Protein AF-A0A1M5WBK7-F1 (afdb_monomer)

Secondary structure (DSSP, 8-state):
---S-GGG-S------B---TT----BS-HHHHHHHHHS--SHHHHHHHHHHHHHHHHHHHHSTTTTTS-----------TTHHHHHHHHHHHHHHHHHHHHHTTTS-HHHHHHHHHHHHHHHHHHHHHHHHH--HHHHHHHHHHHHHHHHHHHHHHHHH--

Nearest PDB structures (foldseek):
  3k1i-assembly2_B  TM=7.704E-01  e=2.166E+00  Helicobacter pylori 26695
  6lea-assembly2_B  TM=6.045E-01  e=3.208E+00  Helicobacter pylori CPY1124
  6adq-assembly1_S  TM=3.958E-01  e=2.424E+00  Mycolicibacterium smegmatis MC2 51
  7jrp-assembly1_c  TM=4.048E-01  e=5.622E+00  Vigna radiata
  5j7y-assembly1_BC  TM=3.796E-01  e=5.622E+00  Ovis aries

Organism: NCBI:txid1437360

Mean predicted aligned error: 18.55 Å

Solvent-accessible surface area (backbone atoms only — not comparable to full-atom values): 9921 Å² total; per-residue (Å²): 135,88,72,90,51,86,88,77,71,74,93,72,82,88,52,80,58,78,64,60,101,85,52,96,71,76,42,74,40,74,66,64,54,55,51,63,67,62,73,71,77,66,70,66,64,58,50,51,56,56,50,52,58,57,50,67,73,59,49,78,82,64,59,78,80,58,68,88,76,64,75,83,80,71,81,72,60,72,81,57,88,58,39,70,57,53,52,51,55,32,52,51,52,40,50,54,40,53,52,52,47,62,76,34,78,84,55,60,60,68,58,44,29,54,45,42,55,51,37,39,52,42,44,56,50,35,40,52,50,43,66,62,63,44,60,70,73,63,32,52,54,52,46,52,50,41,53,51,51,47,51,52,36,52,51,50,39,59,74,58,63,108

Sequence (162 aa):
MKRSNPDCNRGIGLVAYRRDWFSKRRYCSKHCRDAFMVDAPNLLKRFVVSLVAFVGLIVPVTFTTAVLAAPPARQDAPHLPGCDRNLADASVSVAAMQTRIKSLSGVDRSEICTATRLYFLEVVKARAVMALCKSGTERERDLGRFDVDVAHANEAIAARCL

Foldseek 3Di:
DDQPDPVPPDDDDDDFPDPDPPDPHTHRDPVSVVVVVVPDDDPVVVVVVVVCVVCVVPPPPPPPPPPVPDDPPPPPQPQDPCLVVQLVVLVVLLVVLVVVLVVCPPPDLVSNLVSLVVSLVSLVSSLVSLCRHDDDPVSVVVNVVSSVVNVVSVVVNVVRVD

Structure (mmCIF, N/CA/C/O backbone):
data_AF-A0A1M5WBK7-F1
#
_entry.id   AF-A0A1M5WBK7-F1
#
loop_
_atom_site.group_PDB
_atom_site.id
_atom_site.type_symbol
_atom_site.label_atom_id
_atom_site.label_alt_id
_atom_site.label_comp_id
_atom_site.label_asym_id
_atom_site.label_entity_id
_atom_site.label_seq_id
_atom_site.pdbx_PDB_ins_code
_atom_site.Cartn_x
_atom_site.Cartn_y
_atom_site.Cartn_z
_atom_site.occupancy
_atom_site.B_iso_or_equiv
_atom_site.auth_seq_id
_atom_site.auth_comp_id
_atom_site.auth_asym_id
_atom_site.auth_atom_id
_atom_site.pdbx_PDB_model_num
ATOM 1 N N . MET A 1 1 ? 10.948 -25.667 1.295 1.00 46.00 1 MET A N 1
ATOM 2 C CA . MET A 1 1 ? 9.609 -25.050 1.475 1.00 46.00 1 MET A CA 1
ATOM 3 C C . MET A 1 1 ? 8.569 -26.155 1.584 1.00 46.00 1 MET A C 1
ATOM 5 O O . MET A 1 1 ? 8.384 -26.876 0.615 1.00 46.00 1 MET A O 1
ATOM 9 N N . LYS A 1 2 ? 7.918 -26.325 2.740 1.00 40.75 2 LYS A N 1
ATOM 10 C CA . LYS A 1 2 ? 6.803 -27.276 2.894 1.00 40.75 2 LYS A CA 1
ATOM 11 C C . LYS A 1 2 ? 5.552 -26.678 2.236 1.00 40.75 2 LYS A C 1
ATOM 13 O O . LYS A 1 2 ? 5.130 -25.593 2.634 1.00 40.75 2 LYS A O 1
ATOM 18 N N . ARG A 1 3 ? 5.005 -27.335 1.207 1.00 47.69 3 ARG A N 1
ATOM 19 C CA . ARG A 1 3 ? 3.709 -26.965 0.615 1.00 47.69 3 ARG A CA 1
ATOM 20 C C . ARG A 1 3 ? 2.613 -27.290 1.627 1.00 47.69 3 ARG A C 1
ATOM 22 O O . ARG A 1 3 ? 2.646 -28.345 2.249 1.00 47.69 3 ARG A O 1
ATOM 29 N N . SER A 1 4 ? 1.673 -26.371 1.819 1.00 47.91 4 SER A N 1
ATOM 30 C CA . SER A 1 4 ? 0.617 -26.486 2.836 1.00 47.91 4 SER A CA 1
ATOM 31 C C . SER A 1 4 ? -0.532 -27.424 2.441 1.00 47.91 4 SER A C 1
ATOM 33 O O . SER A 1 4 ? -1.491 -27.519 3.195 1.00 47.91 4 SER A O 1
ATOM 35 N N . ASN A 1 5 ? -0.450 -28.092 1.284 1.00 48.75 5 ASN A N 1
ATOM 36 C CA . ASN A 1 5 ? -1.448 -29.049 0.812 1.00 48.75 5 ASN A CA 1
ATOM 37 C C . ASN A 1 5 ? -0.755 -30.213 0.051 1.00 48.75 5 ASN A C 1
ATOM 39 O O . ASN A 1 5 ? -0.054 -29.925 -0.930 1.00 48.75 5 ASN A O 1
ATOM 43 N N . PRO A 1 6 ? -0.901 -31.484 0.488 1.00 54.94 6 PRO A N 1
ATOM 44 C CA . PRO A 1 6 ? -0.334 -32.657 -0.187 1.00 54.94 6 PRO A CA 1
ATOM 45 C C . PRO A 1 6 ? -0.958 -32.956 -1.562 1.00 54.94 6 PRO A C 1
ATOM 47 O O . PRO A 1 6 ? -0.267 -33.528 -2.404 1.00 54.94 6 PRO A O 1
ATOM 50 N N . ASP A 1 7 ? -2.183 -32.498 -1.844 1.00 53.28 7 ASP A N 1
ATOM 51 C CA . ASP A 1 7 ? -2.865 -32.738 -3.129 1.00 53.28 7 ASP A CA 1
ATOM 52 C C . ASP A 1 7 ? -2.351 -31.846 -4.269 1.00 53.28 7 ASP A C 1
ATOM 54 O O . ASP A 1 7 ? -2.511 -32.140 -5.452 1.00 53.28 7 ASP A O 1
ATOM 58 N N . CYS A 1 8 ? -1.639 -30.769 -3.932 1.00 54.66 8 CYS A N 1
ATOM 59 C CA . CYS A 1 8 ? -1.102 -29.800 -4.890 1.00 54.66 8 CYS A CA 1
ATOM 60 C C . CYS A 1 8 ? 0.360 -30.080 -5.284 1.00 54.66 8 CYS A C 1
ATOM 62 O O . CYS A 1 8 ? 1.157 -29.154 -5.488 1.00 54.66 8 CYS A O 1
ATOM 64 N N . ASN A 1 9 ? 0.736 -31.360 -5.382 1.00 49.12 9 ASN A N 1
ATOM 65 C CA . ASN A 1 9 ? 2.101 -31.809 -5.684 1.00 49.12 9 ASN A CA 1
ATOM 66 C C . ASN A 1 9 ? 2.322 -32.275 -7.136 1.00 49.12 9 ASN A C 1
ATOM 68 O O . ASN A 1 9 ? 3.331 -32.911 -7.431 1.00 49.12 9 ASN A O 1
ATOM 72 N N . ARG A 1 10 ? 1.435 -31.923 -8.075 1.00 46.75 10 ARG A N 1
ATOM 73 C CA . ARG A 1 10 ? 1.622 -32.222 -9.505 1.00 46.75 10 ARG A CA 1
ATOM 74 C C . ARG A 1 10 ? 2.127 -31.001 -10.281 1.00 46.75 10 ARG A C 1
ATOM 76 O O . ARG A 1 10 ? 1.363 -30.168 -10.743 1.00 46.75 10 ARG A O 1
ATOM 83 N N . GLY A 1 11 ? 3.451 -30.889 -10.356 1.00 45.72 11 GLY A N 1
ATOM 84 C CA . GLY A 1 11 ? 4.181 -30.735 -11.622 1.00 45.72 11 GLY A CA 1
ATOM 85 C C . GLY A 1 11 ? 3.879 -29.618 -12.629 1.00 45.72 11 GLY A C 1
ATOM 86 O O . GLY A 1 11 ? 4.346 -29.768 -13.749 1.00 45.72 11 GLY A O 1
ATOM 87 N N . ILE A 1 12 ? 3.180 -28.522 -12.317 1.00 39.81 12 ILE A N 1
ATOM 88 C CA . ILE A 1 12 ? 3.072 -27.398 -13.271 1.00 39.81 12 ILE A CA 1
ATOM 89 C C . ILE A 1 12 ? 3.535 -26.103 -12.611 1.00 39.81 12 ILE A C 1
ATOM 91 O O . ILE A 1 12 ? 3.065 -25.706 -11.543 1.00 39.81 12 ILE A O 1
ATOM 95 N N . GLY A 1 13 ? 4.570 -25.527 -13.217 1.00 45.34 13 GLY A N 1
ATOM 96 C CA . GLY A 1 13 ? 5.292 -24.371 -12.726 1.00 45.34 13 GLY A CA 1
ATOM 97 C C . GLY A 1 13 ? 4.462 -23.091 -12.711 1.00 45.34 13 GLY A C 1
ATOM 98 O O . GLY A 1 13 ? 3.550 -22.910 -13.507 1.00 45.34 13 GLY A O 1
ATOM 99 N N . LEU A 1 14 ? 4.905 -22.200 -11.819 1.00 46.72 14 LEU A N 1
ATOM 100 C CA . LEU A 1 14 ? 4.760 -20.744 -11.878 1.00 46.72 14 LEU A CA 1
ATOM 101 C C . LEU A 1 14 ? 3.325 -20.208 -11.738 1.00 46.72 14 LEU A C 1
ATOM 103 O O . LEU A 1 14 ? 2.554 -20.166 -12.680 1.00 46.72 14 LEU A O 1
ATOM 107 N N . VAL A 1 15 ? 2.987 -19.729 -10.541 1.00 42.44 15 VAL A N 1
ATOM 108 C CA . VAL A 1 15 ? 2.979 -18.298 -10.178 1.00 42.44 15 VAL A CA 1
ATOM 109 C C . VAL A 1 15 ? 2.691 -18.241 -8.676 1.00 42.44 15 VAL A C 1
ATOM 111 O O . VAL A 1 15 ? 1.643 -18.678 -8.202 1.00 42.44 15 VAL A O 1
ATOM 114 N N . ALA A 1 16 ? 3.646 -17.735 -7.896 1.00 43.81 16 ALA A N 1
ATOM 115 C CA . ALA A 1 16 ? 3.445 -17.495 -6.475 1.00 43.81 16 ALA A CA 1
ATOM 116 C C . ALA A 1 16 ? 2.422 -16.362 -6.302 1.00 43.81 16 ALA A C 1
ATOM 118 O O . ALA A 1 16 ? 2.768 -15.188 -6.395 1.00 43.81 16 ALA A O 1
ATOM 119 N N . TYR A 1 17 ? 1.160 -16.704 -6.045 1.00 41.16 17 TYR A N 1
ATOM 120 C CA . TYR A 1 17 ? 0.159 -15.714 -5.664 1.00 41.16 17 TYR A CA 1
ATOM 121 C C . TYR A 1 17 ? 0.442 -15.270 -4.223 1.00 41.16 17 TYR A C 1
ATOM 123 O O . TYR A 1 17 ? 0.101 -15.951 -3.252 1.00 41.16 17 TYR A O 1
ATOM 131 N N . ARG A 1 18 ? 1.156 -14.149 -4.086 1.00 45.97 18 ARG A N 1
ATOM 132 C CA . ARG A 1 18 ? 1.449 -13.495 -2.810 1.00 45.97 18 ARG A CA 1
ATOM 133 C C . ARG A 1 18 ? 0.258 -12.607 -2.463 1.00 45.97 18 ARG A C 1
ATOM 135 O O . ARG A 1 18 ? 0.145 -11.515 -3.002 1.00 45.97 18 ARG A O 1
ATOM 142 N N . ARG A 1 19 ? -0.619 -13.065 -1.566 1.00 42.81 19 ARG A N 1
ATOM 143 C CA . ARG A 1 19 ? -1.526 -12.147 -0.873 1.00 42.81 19 ARG A CA 1
ATOM 144 C C . ARG A 1 19 ? -0.848 -11.648 0.385 1.00 42.81 19 ARG A C 1
ATOM 146 O O . ARG A 1 19 ? -0.583 -12.433 1.289 1.00 42.81 19 ARG A O 1
ATOM 153 N N . ASP A 1 20 ? -0.599 -10.350 0.357 1.00 45.34 20 ASP A N 1
ATOM 154 C CA . ASP A 1 20 ? -0.558 -9.443 1.488 1.00 45.34 20 ASP A CA 1
ATOM 155 C C . ASP A 1 20 ? 0.497 -9.695 2.565 1.00 45.34 20 ASP A C 1
ATOM 157 O O . ASP A 1 20 ? 0.718 -10.781 3.098 1.00 45.34 20 ASP A O 1
ATOM 161 N N . TRP A 1 21 ? 1.119 -8.581 2.924 1.00 51.38 21 TRP A N 1
ATOM 162 C CA . TRP A 1 21 ? 2.169 -8.374 3.916 1.00 51.38 21 TRP A CA 1
ATOM 163 C C . TRP A 1 21 ? 1.911 -9.024 5.299 1.00 51.38 21 TRP A C 1
ATOM 165 O O . TRP A 1 21 ? 2.841 -9.145 6.092 1.00 51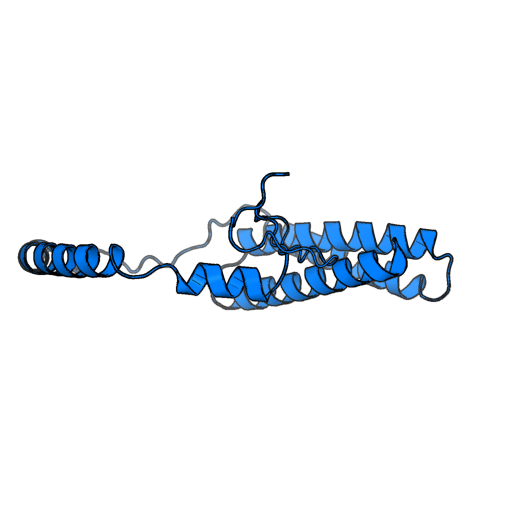.38 21 TRP A O 1
ATOM 175 N N . PHE A 1 22 ? 0.695 -9.514 5.582 1.00 41.16 22 PHE A N 1
ATOM 176 C CA . PHE A 1 22 ? 0.290 -10.080 6.875 1.00 41.16 22 PHE A CA 1
ATOM 177 C C . PHE A 1 22 ? -0.071 -11.582 6.896 1.00 41.16 22 PHE A C 1
ATOM 179 O O . PHE A 1 22 ? -0.379 -12.103 7.966 1.00 41.16 22 PHE A O 1
ATOM 186 N N . SER A 1 23 ? 0.025 -12.333 5.788 1.00 45.47 23 SER A N 1
ATOM 187 C CA . SER A 1 23 ? -0.256 -13.786 5.784 1.00 45.47 23 SER A CA 1
ATOM 188 C C . SER A 1 23 ? 0.942 -14.617 5.314 1.00 45.47 23 SER A C 1
ATOM 190 O O . SER A 1 23 ? 1.330 -14.613 4.149 1.00 45.47 23 SER A O 1
ATOM 192 N N . LYS A 1 24 ? 1.536 -15.403 6.224 1.00 45.62 24 LYS A N 1
ATOM 193 C CA . LYS A 1 24 ? 2.708 -16.265 5.956 1.00 45.62 24 LYS A CA 1
ATOM 194 C C . LYS A 1 24 ? 2.392 -17.560 5.179 1.00 45.62 24 LYS A C 1
ATOM 196 O O . LYS A 1 24 ? 3.199 -18.490 5.220 1.00 45.62 24 LYS A O 1
ATOM 201 N N . ARG A 1 25 ? 1.256 -17.683 4.478 1.00 50.75 25 ARG A N 1
ATOM 202 C CA . ARG A 1 25 ? 0.935 -18.907 3.710 1.00 50.75 25 ARG A CA 1
ATOM 203 C C . ARG A 1 25 ? 1.023 -18.669 2.207 1.00 50.75 25 ARG A C 1
ATOM 205 O O . ARG A 1 25 ? 0.283 -17.875 1.640 1.00 50.75 25 ARG A O 1
ATOM 212 N N . ARG A 1 26 ? 1.954 -19.384 1.571 1.00 51.22 26 ARG A N 1
ATOM 213 C CA . ARG A 1 26 ? 2.171 -19.376 0.120 1.00 51.22 26 ARG A CA 1
ATOM 214 C C . ARG A 1 26 ? 1.350 -20.493 -0.515 1.00 51.22 26 ARG A C 1
ATOM 216 O O . ARG A 1 26 ? 1.562 -21.658 -0.184 1.00 51.22 26 ARG A O 1
ATOM 223 N N . TYR A 1 27 ? 0.463 -20.134 -1.437 1.00 52.19 27 TYR A N 1
ATOM 224 C CA . TYR A 1 27 ? -0.311 -21.086 -2.233 1.00 52.19 27 TYR A CA 1
ATOM 225 C C . TYR A 1 27 ? 0.232 -21.128 -3.661 1.00 52.19 27 TYR A C 1
ATOM 227 O O . TYR A 1 27 ? 0.639 -20.102 -4.206 1.00 52.19 27 TYR A O 1
ATOM 235 N N . CYS A 1 28 ? 0.259 -22.321 -4.256 1.00 51.25 28 CYS A N 1
ATOM 236 C CA . CYS A 1 28 ? 0.817 -22.530 -5.594 1.00 51.25 28 CYS A CA 1
ATOM 237 C C . CYS A 1 28 ? -0.149 -22.176 -6.740 1.00 51.25 28 CYS A C 1
ATOM 239 O O . CYS A 1 28 ? 0.317 -22.013 -7.858 1.00 51.25 28 CYS A O 1
ATOM 241 N N . SER A 1 29 ? -1.461 -22.047 -6.498 1.00 57.62 29 SER A N 1
ATOM 242 C CA . SER A 1 29 ? -2.447 -21.616 -7.505 1.00 57.62 29 SER A CA 1
ATOM 243 C C . SER A 1 29 ? -3.764 -21.162 -6.852 1.00 57.62 29 SER A C 1
ATOM 245 O O . SER A 1 29 ? -4.051 -21.526 -5.707 1.00 57.62 29 SER A O 1
ATOM 247 N N . LYS A 1 30 ? -4.590 -20.392 -7.583 1.00 57.12 30 LYS A N 1
ATOM 248 C CA . LYS A 1 30 ? -5.958 -20.010 -7.163 1.00 57.12 30 LYS A CA 1
ATOM 249 C C . LYS A 1 30 ? -6.835 -21.245 -6.915 1.00 57.12 30 LYS A C 1
ATOM 251 O O . LYS A 1 30 ? -7.561 -21.297 -5.932 1.00 57.12 30 LYS A O 1
ATOM 256 N N . HIS A 1 31 ? -6.686 -22.267 -7.752 1.00 57.78 31 HIS A N 1
ATOM 257 C CA . HIS A 1 31 ? -7.437 -23.516 -7.647 1.00 57.78 31 HIS A CA 1
ATOM 258 C C . HIS A 1 31 ? -7.092 -24.300 -6.366 1.00 57.78 31 HIS A C 1
ATOM 260 O O . HIS A 1 31 ? -7.984 -24.748 -5.654 1.00 57.78 31 HIS A O 1
ATOM 266 N N . CYS A 1 32 ? -5.806 -24.359 -5.995 1.00 57.78 32 CYS A N 1
ATOM 267 C CA . CYS A 1 32 ? -5.356 -24.982 -4.742 1.00 57.78 32 CYS A CA 1
ATOM 268 C C . CYS A 1 32 ? -5.840 -24.252 -3.480 1.00 57.78 32 CYS A C 1
ATOM 270 O O . CYS A 1 32 ? -5.947 -24.864 -2.419 1.00 57.78 32 CYS A O 1
ATOM 272 N N . ARG A 1 33 ? -6.106 -22.943 -3.571 1.00 60.69 33 ARG A N 1
ATOM 273 C CA . ARG A 1 33 ? -6.720 -22.169 -2.483 1.00 60.69 33 ARG A CA 1
ATOM 274 C C . ARG A 1 33 ? -8.191 -22.540 -2.314 1.00 60.69 33 ARG A C 1
ATOM 276 O O . ARG A 1 33 ? -8.639 -22.719 -1.187 1.00 60.69 33 ARG A O 1
ATOM 283 N N . ASP A 1 34 ? -8.920 -22.631 -3.422 1.00 58.69 34 ASP A N 1
ATOM 284 C CA . ASP A 1 34 ? -10.367 -22.839 -3.397 1.00 58.69 34 ASP A CA 1
ATOM 285 C C . ASP A 1 34 ? -10.713 -24.281 -2.967 1.00 58.69 34 ASP A C 1
ATOM 287 O O . ASP A 1 34 ? -11.648 -24.462 -2.196 1.00 58.69 34 ASP A O 1
ATOM 291 N N . ALA A 1 35 ? -9.892 -25.282 -3.316 1.00 57.88 35 ALA A N 1
ATOM 292 C CA . ALA A 1 35 ? -10.037 -26.660 -2.822 1.00 57.88 35 ALA A CA 1
ATOM 293 C C . ALA A 1 35 ? -9.906 -26.775 -1.286 1.00 57.88 35 ALA A C 1
ATOM 295 O O . ALA A 1 35 ? -10.732 -27.408 -0.638 1.00 57.88 35 ALA A O 1
ATOM 296 N N . PHE A 1 36 ? -8.943 -26.072 -0.673 1.00 55.03 36 PHE A N 1
ATOM 297 C CA . PHE A 1 36 ? -8.767 -26.075 0.789 1.00 55.03 36 PHE A CA 1
ATOM 298 C C . PHE A 1 36 ? -9.979 -25.501 1.545 1.00 55.03 36 PHE A C 1
ATOM 300 O O . PHE A 1 36 ? -10.251 -25.896 2.675 1.00 55.03 36 PHE A O 1
ATOM 307 N N . MET A 1 37 ? -10.707 -24.558 0.937 1.00 51.72 37 MET A N 1
ATOM 308 C CA . MET A 1 37 ? -11.925 -23.987 1.528 1.00 51.72 37 MET A CA 1
ATOM 309 C C . MET A 1 37 ? -13.121 -24.944 1.447 1.00 51.72 37 MET A C 1
ATOM 311 O O . MET A 1 37 ? -14.062 -24.798 2.222 1.00 51.72 37 MET A O 1
ATOM 315 N N . VAL A 1 38 ? -13.086 -25.916 0.530 1.00 50.34 38 VAL A N 1
ATOM 316 C CA . VAL A 1 38 ? -14.166 -26.890 0.321 1.00 50.34 38 VAL A CA 1
ATOM 317 C C . VAL A 1 38 ? -13.996 -28.125 1.217 1.00 50.34 38 VAL A C 1
ATOM 319 O O . VAL A 1 38 ? -14.999 -28.677 1.661 1.00 50.34 38 VAL A O 1
ATOM 322 N N . ASP A 1 39 ? -12.764 -28.497 1.585 1.00 45.91 39 ASP A N 1
ATOM 323 C CA . ASP A 1 39 ? -12.466 -29.675 2.426 1.00 45.91 39 ASP A CA 1
ATOM 324 C C . ASP A 1 39 ? -12.696 -29.490 3.938 1.00 45.91 39 ASP A C 1
ATOM 326 O O . ASP A 1 39 ? -12.438 -30.394 4.734 1.00 45.91 39 ASP A O 1
ATOM 330 N N . ALA A 1 40 ? -13.245 -28.354 4.369 1.00 56.34 40 ALA A N 1
ATOM 331 C CA . ALA A 1 40 ? -13.764 -28.215 5.726 1.00 56.34 40 ALA A CA 1
ATOM 332 C C . ALA A 1 40 ? -15.284 -28.450 5.783 1.00 56.34 40 ALA A C 1
ATOM 334 O O . ALA A 1 40 ? -16.049 -27.493 5.929 1.00 56.34 40 ALA A O 1
ATOM 335 N N . PRO A 1 41 ? -15.752 -29.711 5.781 1.00 54.75 41 PRO A N 1
ATOM 336 C CA . PRO A 1 41 ? -17.017 -29.969 6.452 1.00 54.75 41 PRO A CA 1
ATOM 337 C C . PRO A 1 41 ? -17.022 -31.278 7.244 1.00 54.75 41 PRO A C 1
ATOM 339 O O . PRO A 1 41 ? -16.597 -32.324 6.772 1.00 54.75 41 PRO A O 1
ATOM 342 N N . ASN A 1 42 ? -17.543 -31.185 8.475 1.00 53.75 42 ASN A N 1
ATOM 343 C CA . ASN A 1 42 ? -18.439 -32.147 9.156 1.00 53.75 42 ASN A CA 1
ATOM 344 C C . ASN A 1 42 ? -18.247 -32.150 10.681 1.00 53.75 42 ASN A C 1
ATOM 346 O O . ASN A 1 42 ? -19.207 -32.381 11.414 1.00 53.75 42 ASN A O 1
ATOM 350 N N . LEU A 1 43 ? -17.058 -31.797 11.180 1.00 51.72 43 LEU A N 1
ATOM 351 C CA . LEU A 1 43 ? -16.787 -31.712 12.625 1.00 51.72 43 LEU A CA 1
ATOM 352 C C . LEU A 1 43 ? -17.345 -30.425 13.256 1.00 51.72 43 LEU A C 1
ATOM 354 O O . LEU A 1 43 ? -17.917 -30.459 14.344 1.00 51.72 43 LEU A O 1
ATOM 358 N N . LEU A 1 44 ? -17.287 -29.309 12.522 1.00 52.25 44 LEU A N 1
ATOM 359 C CA . LEU A 1 44 ? -17.810 -28.012 12.966 1.00 52.25 44 LEU A CA 1
ATOM 360 C C . LEU A 1 44 ? -19.343 -28.024 13.108 1.00 52.25 44 LEU A C 1
ATOM 362 O O . LEU A 1 44 ? -19.887 -27.438 14.037 1.00 52.25 44 LEU A O 1
ATOM 366 N N . LYS A 1 45 ? -20.051 -28.748 12.231 1.00 51.44 45 LYS A N 1
ATOM 367 C CA . LYS A 1 45 ? -21.523 -28.774 12.204 1.00 51.44 45 LYS A CA 1
ATOM 368 C C . LYS A 1 45 ? -22.116 -29.476 13.435 1.00 51.44 45 LYS A C 1
ATOM 370 O O . LYS A 1 45 ? -23.121 -29.018 13.965 1.00 51.44 45 LYS A O 1
ATOM 375 N N . ARG A 1 46 ? -21.465 -30.538 13.934 1.00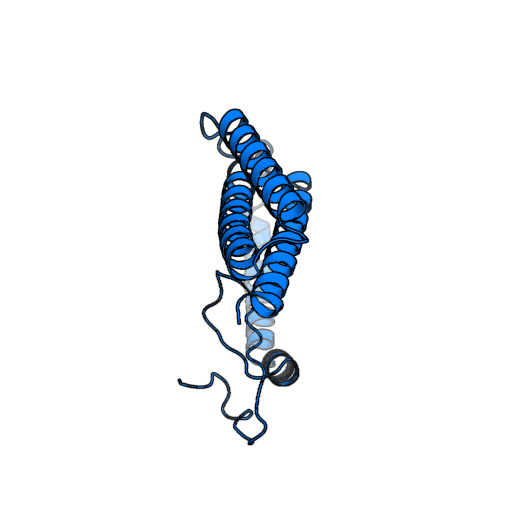 54.78 46 ARG A N 1
ATOM 376 C CA . ARG A 1 46 ? -21.863 -31.228 15.180 1.00 54.78 46 ARG A CA 1
ATOM 377 C C . ARG A 1 46 ? -21.562 -30.399 16.430 1.00 54.78 46 ARG A C 1
ATOM 379 O O . ARG A 1 46 ? -22.389 -30.356 17.335 1.00 54.78 46 ARG A O 1
ATOM 386 N N . PHE A 1 47 ? -20.429 -29.696 16.451 1.00 55.47 47 PHE A N 1
ATOM 387 C CA . PHE A 1 47 ? -20.069 -28.809 17.561 1.00 55.47 47 PHE A CA 1
ATOM 388 C C . PHE A 1 47 ? -21.005 -27.600 17.665 1.00 55.47 47 PHE A C 1
ATOM 390 O O . PHE A 1 47 ? -21.440 -27.260 18.760 1.00 55.47 47 PHE A O 1
ATOM 397 N N . VAL A 1 48 ? -21.380 -26.996 16.533 1.00 59.25 48 VAL A N 1
ATOM 398 C CA . VAL A 1 48 ? -22.292 -25.842 16.496 1.00 59.25 48 VAL A CA 1
ATOM 399 C C . VAL A 1 48 ? -23.689 -26.215 16.998 1.00 59.25 48 VAL A C 1
ATOM 401 O O . VAL A 1 48 ? -24.251 -25.480 17.802 1.00 59.25 48 VAL A O 1
ATOM 404 N N . VAL A 1 49 ? -24.232 -27.377 16.614 1.00 58.62 49 VAL A N 1
ATOM 405 C CA . VAL A 1 49 ? -25.554 -27.823 17.100 1.00 58.62 49 VAL A CA 1
ATOM 406 C C . VAL A 1 49 ? -25.538 -28.091 18.611 1.00 58.62 49 VAL A C 1
ATOM 408 O O . VAL A 1 49 ? -26.452 -27.669 19.316 1.00 58.62 49 VAL A O 1
ATOM 411 N N . SER A 1 50 ? -24.477 -28.722 19.128 1.00 56.06 50 SER A N 1
ATOM 412 C CA . SER A 1 50 ? -24.347 -28.988 20.568 1.00 56.06 50 SER A CA 1
ATOM 413 C C . SER A 1 50 ? -24.131 -27.712 21.392 1.00 56.06 50 SER A C 1
ATOM 415 O O . SER A 1 50 ? -24.625 -27.617 22.513 1.00 56.06 50 SER A O 1
ATOM 417 N N . LEU A 1 51 ? -23.416 -26.724 20.845 1.00 58.91 51 LEU A N 1
ATOM 418 C CA . LEU A 1 51 ? -23.152 -25.444 21.504 1.00 58.91 51 LEU A CA 1
ATOM 419 C C . LEU A 1 51 ? -24.407 -24.555 21.537 1.00 58.91 51 LEU A C 1
ATOM 421 O O . LEU A 1 51 ? -24.678 -23.914 22.548 1.00 58.91 51 LEU A O 1
ATOM 425 N N . VAL A 1 52 ? -25.219 -24.568 20.474 1.00 59.34 52 VAL A N 1
ATOM 426 C CA . VAL A 1 52 ? -26.488 -23.818 20.408 1.00 59.34 52 VAL A CA 1
ATOM 427 C C . VAL A 1 52 ? -27.513 -24.355 21.415 1.00 59.34 52 VAL A C 1
ATOM 429 O O . VAL A 1 52 ? -28.197 -23.561 22.060 1.00 59.34 52 VAL A O 1
ATOM 432 N N . ALA A 1 53 ? -27.573 -25.674 21.626 1.00 59.34 53 ALA A N 1
ATOM 433 C CA . ALA A 1 53 ? -28.451 -26.277 22.634 1.00 59.34 53 ALA A CA 1
ATOM 434 C C . ALA A 1 53 ? -28.051 -25.901 24.075 1.00 59.34 53 ALA A C 1
ATOM 436 O O . ALA A 1 53 ? -28.915 -25.626 24.904 1.00 59.34 53 ALA A O 1
ATOM 437 N N . PHE A 1 54 ? -26.746 -25.836 24.366 1.00 56.34 54 PHE A N 1
ATOM 438 C CA . PHE A 1 54 ? -26.243 -25.472 25.696 1.00 56.34 54 PHE A CA 1
ATOM 439 C C . PHE A 1 54 ? -26.412 -23.976 26.004 1.00 56.34 54 PHE A C 1
ATOM 441 O O . PHE A 1 54 ? -26.746 -23.603 27.127 1.00 56.34 54 PHE A O 1
ATOM 448 N N . VAL A 1 55 ? -26.229 -23.110 25.003 1.00 55.97 55 VAL A N 1
ATOM 449 C CA . VAL A 1 55 ? -26.383 -21.654 25.157 1.00 55.97 55 VAL A CA 1
ATOM 450 C C . VAL A 1 55 ? -27.862 -21.249 25.233 1.00 55.97 55 VAL A C 1
ATOM 452 O O . VAL A 1 55 ? -28.208 -20.353 25.999 1.00 55.97 55 VAL A O 1
ATOM 455 N N . GLY A 1 56 ? -28.762 -21.945 24.528 1.00 53.50 56 GLY A N 1
ATOM 456 C CA . GLY A 1 56 ? -30.202 -21.658 24.559 1.00 53.50 56 GLY A CA 1
ATOM 457 C C . GLY A 1 56 ? -30.878 -21.868 25.923 1.00 53.50 56 GLY A C 1
ATOM 458 O O . GLY A 1 56 ? -31.901 -21.244 26.189 1.00 53.50 56 GLY A O 1
ATOM 459 N N . LEU A 1 57 ? -30.303 -22.699 26.800 1.00 55.62 57 LEU A N 1
ATOM 460 C CA . LEU A 1 57 ? -30.886 -23.041 28.107 1.00 55.62 57 LEU A CA 1
ATOM 461 C C . LEU A 1 57 ? -30.376 -22.147 29.255 1.00 55.62 57 LEU A C 1
ATOM 463 O O . LEU A 1 57 ? -31.068 -21.980 30.254 1.00 55.62 57 LEU A O 1
ATOM 467 N N . ILE A 1 58 ? -29.195 -21.531 29.110 1.00 52.88 58 ILE A N 1
ATOM 468 C CA . ILE A 1 58 ? -28.554 -20.732 30.176 1.00 52.88 58 ILE A CA 1
ATOM 469 C C . ILE A 1 58 ? -28.833 -19.224 30.021 1.00 52.88 58 ILE A C 1
ATOM 471 O O . ILE A 1 58 ? -28.831 -18.486 31.005 1.00 52.88 58 ILE A O 1
ATOM 475 N N . VAL A 1 59 ? -29.120 -18.743 28.807 1.00 50.84 59 VAL A N 1
ATOM 476 C CA . VAL A 1 59 ? -29.211 -17.299 28.522 1.00 50.84 59 VAL A CA 1
ATOM 477 C C . VAL A 1 59 ? -30.496 -16.585 28.991 1.00 50.84 59 VAL A C 1
ATOM 479 O O . VAL A 1 59 ? -30.384 -15.398 29.305 1.00 50.84 59 VAL A O 1
ATOM 482 N N . PRO A 1 60 ? -31.699 -17.185 29.130 1.00 51.66 60 PRO A N 1
ATOM 483 C CA . PRO A 1 60 ? -32.866 -16.363 29.455 1.00 51.66 60 PRO A CA 1
ATOM 484 C C . PRO A 1 60 ? -32.929 -15.925 30.930 1.00 51.66 60 PRO A C 1
ATOM 486 O O . PRO A 1 60 ? -33.682 -15.009 31.243 1.00 51.66 60 PRO A O 1
ATOM 489 N N . VAL A 1 61 ? -32.144 -16.523 31.838 1.00 49.03 61 VAL A N 1
ATOM 490 C CA . VAL A 1 61 ? -32.240 -16.224 33.284 1.00 49.03 61 VAL A CA 1
ATOM 491 C C . VAL A 1 61 ? -31.311 -15.084 33.727 1.00 49.03 61 VAL A C 1
ATOM 493 O O . VAL A 1 61 ? -31.597 -14.424 34.721 1.00 49.03 61 VAL A O 1
ATOM 496 N N . THR A 1 62 ? -30.233 -14.784 32.993 1.00 51.44 62 THR A N 1
ATOM 497 C CA . THR A 1 62 ? -29.255 -13.754 33.409 1.00 51.44 62 THR A CA 1
ATOM 498 C C . THR A 1 62 ? -29.290 -12.465 32.588 1.00 51.44 62 THR A C 1
ATOM 500 O O . THR A 1 62 ? -28.751 -11.455 33.034 1.00 51.44 62 THR A O 1
ATOM 503 N N . PHE A 1 63 ? -29.935 -12.445 31.417 1.00 47.28 63 PHE A N 1
ATOM 504 C CA . PHE A 1 63 ? -29.887 -11.279 30.522 1.00 47.28 63 PHE A CA 1
ATOM 505 C C . PHE A 1 63 ? -30.946 -10.198 30.794 1.00 47.28 63 PHE A C 1
ATOM 507 O O . PHE A 1 63 ? -30.854 -9.108 30.233 1.00 47.28 63 PHE A O 1
ATOM 514 N N . THR A 1 64 ? -31.934 -10.442 31.657 1.00 50.16 64 THR A N 1
ATOM 515 C CA . THR A 1 64 ? -32.999 -9.458 31.935 1.00 50.16 64 THR A CA 1
ATOM 516 C C . THR A 1 64 ? -32.634 -8.425 33.002 1.00 50.16 64 THR A C 1
ATOM 518 O O . THR A 1 64 ? -33.258 -7.369 33.038 1.00 50.16 64 THR A O 1
ATOM 521 N N . THR A 1 65 ? -31.604 -8.645 33.825 1.00 52.06 65 THR A N 1
ATOM 522 C CA . THR A 1 65 ? -31.250 -7.706 34.909 1.00 52.06 65 THR A CA 1
ATOM 523 C C . THR A 1 65 ? -30.116 -6.733 34.572 1.00 52.06 65 THR A C 1
ATOM 525 O O . THR A 1 65 ? -29.962 -5.736 35.271 1.00 52.06 65 THR A O 1
ATOM 528 N N . ALA A 1 66 ? -29.353 -6.947 33.492 1.00 51.50 66 ALA A N 1
ATOM 529 C CA . ALA A 1 66 ? -28.182 -6.116 33.171 1.00 51.50 66 ALA A CA 1
ATOM 53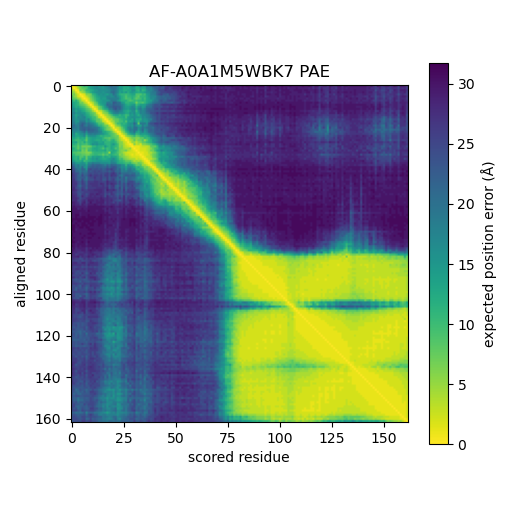0 C C . ALA A 1 66 ? -28.404 -5.055 32.070 1.00 51.50 66 ALA A C 1
ATOM 532 O O . ALA A 1 66 ? -27.602 -4.131 31.940 1.00 51.50 66 ALA A O 1
ATOM 533 N N . VAL A 1 67 ? -29.475 -5.144 31.273 1.00 52.94 67 VAL A N 1
ATOM 534 C CA . VAL A 1 67 ? -29.641 -4.282 30.079 1.00 52.94 67 VAL A CA 1
ATOM 535 C C . VAL A 1 67 ? -30.149 -2.870 30.410 1.00 52.94 67 VAL A C 1
ATOM 537 O O . VAL A 1 67 ? -30.004 -1.962 29.600 1.00 52.94 67 VAL A O 1
ATOM 540 N N . LEU A 1 68 ? -30.664 -2.624 31.617 1.00 51.41 68 LEU A N 1
ATOM 541 C CA . LEU A 1 68 ? -31.167 -1.295 31.995 1.00 51.41 68 LEU A CA 1
ATOM 542 C C . LEU A 1 68 ? -30.088 -0.313 32.487 1.00 51.41 68 LEU A C 1
ATOM 544 O O . LEU A 1 68 ? -30.410 0.848 32.724 1.00 51.41 68 LEU A O 1
ATOM 548 N N . ALA A 1 69 ? -28.825 -0.738 32.621 1.00 55.12 69 ALA A N 1
ATOM 549 C CA . ALA A 1 69 ? -27.763 0.098 33.198 1.00 55.12 69 ALA A CA 1
ATOM 550 C C . ALA A 1 69 ? -26.546 0.341 32.285 1.00 55.12 69 ALA A C 1
ATOM 552 O O . ALA A 1 69 ? -25.625 1.048 32.689 1.00 55.12 69 ALA A O 1
ATOM 553 N N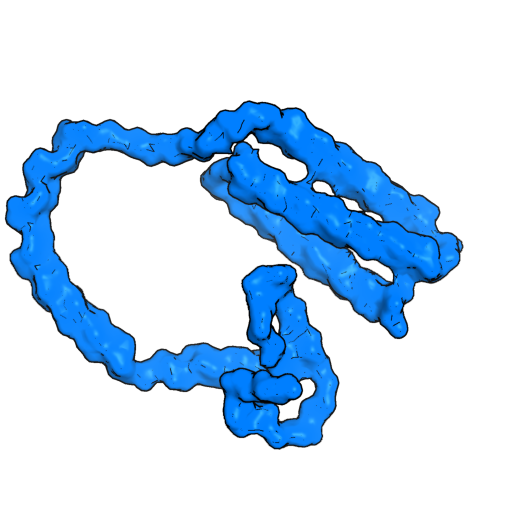 . ALA A 1 70 ? -26.512 -0.209 31.067 1.00 48.12 70 ALA A N 1
ATOM 554 C CA . ALA A 1 70 ? -25.387 -0.004 30.157 1.00 48.12 70 ALA A CA 1
ATOM 555 C C . ALA A 1 70 ? -25.689 1.142 29.168 1.00 48.12 70 ALA A C 1
ATOM 557 O O . ALA A 1 70 ? -26.491 0.947 28.251 1.00 48.12 70 ALA A O 1
ATOM 558 N N . PRO A 1 71 ? -25.073 2.334 29.307 1.00 48.56 71 PRO A N 1
ATOM 559 C CA . PRO A 1 71 ? -25.125 3.343 28.256 1.00 48.56 71 PRO A CA 1
ATOM 560 C C . PRO A 1 71 ? -24.494 2.778 26.971 1.00 48.56 71 PRO A C 1
ATOM 562 O O . PRO A 1 71 ? -23.577 1.954 27.051 1.00 48.56 71 PRO A O 1
ATOM 565 N N . PRO A 1 72 ? -24.961 3.190 25.777 1.00 46.47 72 PRO A N 1
ATOM 566 C CA . PRO A 1 72 ? -24.396 2.715 24.525 1.00 46.47 72 PRO A CA 1
ATOM 567 C C . PRO A 1 72 ? -22.915 3.079 24.502 1.00 46.47 72 PRO A C 1
ATOM 569 O O . PRO A 1 72 ? -22.560 4.258 24.480 1.00 46.47 72 PRO A O 1
ATOM 572 N N . ALA A 1 73 ? -22.052 2.066 24.507 1.00 45.69 73 ALA A N 1
ATOM 573 C CA . ALA A 1 73 ? -20.640 2.242 24.233 1.00 45.69 73 ALA A CA 1
ATOM 574 C C . ALA A 1 73 ? -20.505 2.718 22.780 1.00 45.69 73 ALA A C 1
ATOM 576 O O . ALA A 1 73 ? -20.356 1.925 21.850 1.00 45.69 73 ALA A O 1
ATOM 577 N N . ARG A 1 74 ? -20.588 4.038 22.575 1.00 44.56 74 ARG A N 1
ATOM 578 C CA . ARG A 1 74 ? -19.910 4.690 21.461 1.00 44.56 74 ARG A CA 1
ATOM 579 C C . ARG A 1 74 ? -18.459 4.251 21.577 1.00 44.56 74 ARG A C 1
ATOM 581 O O . ARG A 1 74 ? -17.812 4.501 22.589 1.00 44.56 74 ARG A O 1
ATOM 588 N N . GLN A 1 75 ? -17.982 3.516 20.580 1.00 43.19 75 GLN A N 1
ATOM 589 C CA . GLN A 1 75 ? -16.561 3.264 20.431 1.00 43.19 75 GLN A CA 1
ATOM 590 C C . GLN A 1 75 ? -15.922 4.597 20.046 1.00 43.19 75 GLN A C 1
ATOM 592 O O . GLN A 1 75 ? -15.735 4.882 18.863 1.00 43.19 75 GLN A O 1
ATOM 597 N N . ASP A 1 76 ? -15.632 5.425 21.046 1.00 42.09 76 ASP A N 1
ATOM 598 C CA . ASP A 1 76 ? -14.608 6.444 20.911 1.00 42.09 76 ASP A CA 1
ATOM 599 C C . ASP A 1 76 ? -13.335 5.672 20.565 1.00 42.09 76 ASP A C 1
ATOM 601 O O . ASP A 1 76 ? -12.781 4.931 21.383 1.00 42.09 76 ASP A O 1
ATOM 605 N N . ALA A 1 77 ? -12.941 5.737 19.289 1.00 53.03 77 ALA A N 1
ATOM 606 C CA . ALA A 1 77 ? -11.632 5.275 18.865 1.00 53.03 77 ALA A CA 1
ATOM 607 C C . ALA A 1 77 ? -10.626 5.885 19.846 1.00 53.03 77 ALA A C 1
ATOM 609 O O . ALA A 1 77 ? -10.765 7.076 20.135 1.00 53.03 77 ALA A O 1
ATOM 610 N N . PRO A 1 78 ? -9.668 5.117 20.395 1.00 52.62 78 PRO A N 1
ATOM 611 C CA . PRO A 1 78 ? -8.668 5.674 21.291 1.00 52.62 78 PRO A CA 1
ATOM 612 C C . PRO A 1 78 ? -8.084 6.906 20.610 1.00 52.62 78 PRO A C 1
ATOM 614 O O . PRO A 1 78 ? -7.451 6.781 19.562 1.00 52.62 78 PRO A O 1
ATOM 617 N N . HIS A 1 79 ? -8.386 8.094 21.137 1.00 55.22 79 HIS A N 1
ATOM 618 C CA . HIS A 1 79 ? -7.971 9.345 20.526 1.00 55.22 79 HIS A CA 1
ATOM 619 C C . HIS A 1 79 ? -6.474 9.459 20.808 1.00 55.22 79 HIS A C 1
ATOM 621 O O . HIS A 1 79 ? -6.039 10.030 21.806 1.00 55.22 79 HIS A O 1
ATOM 627 N N . LEU A 1 80 ? -5.674 8.778 19.985 1.00 61.12 80 LEU A N 1
ATOM 628 C CA . LEU A 1 80 ? -4.229 8.831 20.069 1.00 61.12 80 LEU A CA 1
ATOM 629 C C . LEU A 1 80 ? -3.832 10.291 19.819 1.00 61.12 80 LEU A C 1
ATOM 631 O O . LEU A 1 80 ? -4.214 10.859 18.785 1.00 61.12 80 LEU A O 1
ATOM 635 N N . PRO A 1 81 ? -3.104 10.925 20.755 1.00 75.19 81 PRO A N 1
ATOM 636 C CA . PRO A 1 81 ? -2.702 12.310 20.592 1.00 75.19 81 PRO A CA 1
ATOM 637 C C . PRO A 1 81 ? -1.879 12.445 19.307 1.00 75.19 81 PRO A C 1
ATOM 639 O O . PRO A 1 81 ? -0.938 11.689 19.068 1.00 75.19 81 PRO A O 1
ATOM 642 N N . GLY A 1 82 ? -2.264 13.397 18.455 1.00 82.00 82 GLY A N 1
ATOM 643 C CA . GLY A 1 82 ? -1.588 13.662 17.185 1.00 82.00 82 GLY A CA 1
ATOM 644 C C . GLY A 1 82 ? -2.125 12.900 15.972 1.00 82.00 82 GLY A C 1
ATOM 645 O O . GLY A 1 82 ? -1.509 12.986 14.913 1.00 82.00 82 GLY A O 1
ATOM 646 N N . CYS A 1 83 ? -3.257 12.192 16.069 1.00 88.06 83 CYS A N 1
ATOM 647 C CA . CYS A 1 83 ? -3.849 11.513 14.912 1.00 88.06 83 CYS A CA 1
ATOM 648 C C . CYS A 1 83 ? -4.134 12.440 13.720 1.00 88.06 83 CYS A C 1
ATOM 650 O O . CYS A 1 83 ? -3.808 12.062 12.597 1.00 88.06 83 CYS A O 1
ATOM 652 N N . ASP A 1 84 ? -4.636 13.659 13.942 1.00 87.88 84 ASP A N 1
ATOM 653 C CA . ASP A 1 84 ? -4.879 14.623 12.856 1.00 87.88 84 ASP A CA 1
ATOM 654 C C . ASP A 1 84 ? -3.589 14.981 12.115 1.00 87.88 84 ASP A C 1
ATOM 656 O O . ASP A 1 84 ? -3.527 14.935 10.886 1.00 87.88 84 ASP A O 1
ATOM 660 N N . ARG A 1 85 ? -2.521 15.259 12.873 1.00 90.56 85 ARG A N 1
ATOM 661 C CA . ARG A 1 85 ? -1.197 15.549 12.318 1.00 90.56 85 ARG A CA 1
ATOM 662 C C . ARG A 1 85 ? -0.626 14.342 11.579 1.00 90.56 85 ARG A C 1
ATOM 664 O O . ARG A 1 85 ? -0.164 14.490 10.458 1.00 90.56 85 ARG A O 1
ATOM 671 N N . ASN A 1 86 ? -0.700 13.150 12.167 1.00 90.06 86 ASN A N 1
ATOM 672 C CA . ASN A 1 86 ? -0.183 11.927 11.552 1.00 90.06 86 ASN A CA 1
ATOM 673 C C . ASN A 1 86 ? -0.931 11.574 10.259 1.00 90.06 86 ASN A C 1
ATOM 675 O O . ASN A 1 86 ? -0.311 11.116 9.301 1.00 90.06 86 ASN A O 1
ATOM 679 N N . LEU A 1 87 ? -2.250 11.792 10.214 1.00 89.88 87 LEU A N 1
ATOM 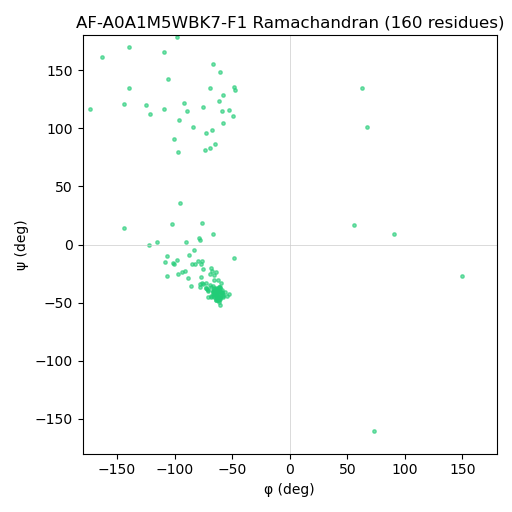680 C CA . LEU A 1 87 ? -3.062 11.613 9.010 1.00 89.88 87 LEU A CA 1
ATOM 681 C C . LEU A 1 87 ? -2.700 12.642 7.934 1.00 89.88 87 LEU A C 1
ATOM 683 O O . LEU A 1 87 ? -2.528 12.268 6.771 1.00 89.88 87 LEU A O 1
ATOM 687 N N . ALA A 1 88 ? -2.538 13.913 8.311 1.00 91.31 88 ALA A N 1
ATOM 688 C CA . ALA A 1 88 ? -2.103 14.962 7.395 1.00 91.31 88 ALA A CA 1
ATOM 689 C C . ALA A 1 88 ? -0.710 14.648 6.826 1.00 91.31 88 ALA A C 1
ATOM 691 O O . ALA A 1 88 ? -0.556 14.561 5.608 1.00 91.31 88 ALA A O 1
ATOM 692 N N . ASP A 1 89 ? 0.265 14.356 7.687 1.00 92.50 89 ASP A N 1
ATOM 693 C CA . ASP A 1 89 ? 1.637 14.014 7.303 1.00 92.50 89 ASP A CA 1
ATOM 694 C C . ASP A 1 89 ? 1.674 12.771 6.393 1.00 92.50 89 ASP A C 1
ATOM 696 O O . ASP A 1 89 ? 2.375 12.753 5.377 1.00 92.50 89 ASP A O 1
ATOM 700 N N . ALA A 1 90 ? 0.875 11.742 6.699 1.00 91.81 90 ALA A N 1
ATOM 701 C CA . ALA A 1 90 ? 0.764 10.544 5.870 1.00 91.81 90 ALA A CA 1
ATOM 702 C C . ALA A 1 90 ? 0.171 10.841 4.484 1.00 91.81 90 ALA A C 1
ATOM 704 O O . ALA A 1 90 ? 0.689 10.354 3.477 1.00 91.81 90 ALA A O 1
ATOM 705 N N . SER A 1 91 ? -0.888 11.651 4.410 1.00 89.56 91 SER A N 1
ATOM 706 C CA . SER A 1 91 ? -1.515 12.006 3.130 1.00 89.56 91 SER A CA 1
ATOM 707 C C . SER A 1 91 ? -0.594 12.856 2.250 1.00 89.56 91 SER A C 1
ATOM 709 O O . SER A 1 91 ? -0.481 12.590 1.053 1.00 89.56 91 SER A O 1
ATOM 711 N N . VAL A 1 92 ? 0.136 13.807 2.845 1.00 94.75 92 VAL A N 1
ATOM 712 C CA . VAL A 1 92 ? 1.149 14.616 2.154 1.00 94.75 92 VAL A CA 1
ATOM 713 C C . VAL A 1 92 ? 2.291 13.741 1.640 1.00 94.75 92 VAL A C 1
ATOM 715 O O . VAL A 1 92 ? 2.679 13.881 0.482 1.00 94.75 92 VAL A O 1
ATOM 718 N N . SER A 1 93 ? 2.798 12.808 2.453 1.00 91.62 93 SER A N 1
ATOM 719 C CA . SER A 1 93 ? 3.880 11.898 2.051 1.00 91.62 93 SER A CA 1
ATOM 720 C C . SER A 1 93 ? 3.483 11.019 0.860 1.00 91.62 93 SER A C 1
ATOM 722 O O . SER A 1 93 ? 4.199 10.951 -0.144 1.00 91.62 93 SER A O 1
ATOM 724 N N . VAL A 1 94 ? 2.296 10.403 0.918 1.00 93.56 94 VAL A N 1
ATOM 725 C CA . VAL A 1 94 ? 1.773 9.571 -0.177 1.00 93.56 94 VAL A CA 1
ATOM 726 C C . VAL A 1 94 ? 1.575 10.402 -1.445 1.00 93.56 94 VAL A C 1
ATOM 728 O O . VAL A 1 94 ? 1.992 9.973 -2.523 1.00 93.56 94 VAL A O 1
ATOM 731 N N . ALA A 1 95 ? 1.000 11.604 -1.330 1.00 93.75 95 ALA A N 1
ATOM 732 C CA . ALA A 1 95 ? 0.796 12.498 -2.466 1.00 93.75 95 ALA A CA 1
ATOM 733 C C . ALA A 1 95 ? 2.127 12.937 -3.099 1.00 93.75 95 ALA A C 1
ATOM 735 O O . ALA A 1 95 ? 2.287 12.844 -4.317 1.00 93.75 95 ALA A O 1
ATOM 736 N N . ALA A 1 96 ? 3.105 13.348 -2.287 1.00 93.94 96 ALA A N 1
ATOM 737 C CA . ALA A 1 96 ? 4.436 13.744 -2.745 1.00 93.94 96 ALA A CA 1
ATOM 738 C C . ALA A 1 96 ? 5.175 12.593 -3.442 1.00 93.94 96 ALA A C 1
ATOM 740 O O . ALA A 1 96 ? 5.883 12.782 -4.432 1.00 93.94 96 ALA A O 1
ATOM 741 N N . MET A 1 97 ? 4.995 11.369 -2.955 1.00 92.75 97 MET A N 1
ATOM 742 C CA . MET A 1 97 ? 5.634 10.221 -3.575 1.00 92.75 97 MET A CA 1
ATOM 743 C C . MET A 1 97 ? 4.935 9.804 -4.878 1.00 92.75 97 MET A C 1
ATOM 745 O O . MET A 1 97 ? 5.590 9.411 -5.847 1.00 92.75 97 MET A O 1
ATOM 749 N N . GLN A 1 98 ? 3.614 9.968 -4.951 1.00 91.69 98 GLN A N 1
ATOM 750 C CA . GLN A 1 98 ? 2.857 9.748 -6.177 1.00 91.69 98 GLN A CA 1
ATOM 751 C C . GLN A 1 98 ? 3.226 10.766 -7.268 1.00 91.69 98 GLN A C 1
ATOM 753 O O . GLN A 1 98 ? 3.353 10.389 -8.435 1.00 91.69 98 GLN A O 1
ATOM 758 N N . THR A 1 99 ? 3.436 12.040 -6.917 1.00 93.44 99 THR A N 1
ATOM 759 C CA . THR A 1 99 ? 3.912 13.051 -7.876 1.00 93.44 99 THR A CA 1
ATOM 760 C C . THR A 1 99 ?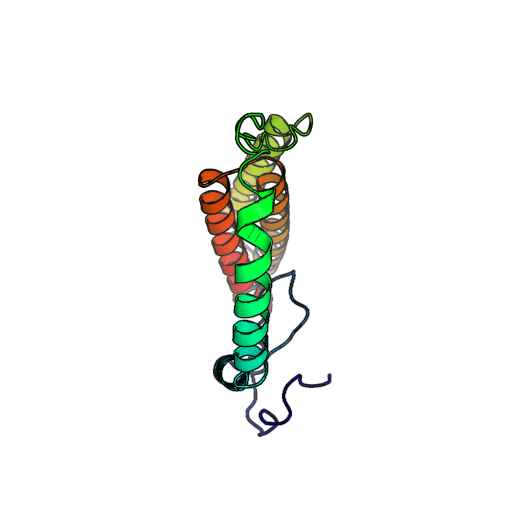 5.324 12.738 -8.358 1.00 93.44 99 THR A C 1
ATOM 762 O O . THR A 1 99 ? 5.563 12.793 -9.563 1.00 93.44 99 THR A O 1
ATOM 765 N N . ARG A 1 100 ? 6.222 12.298 -7.465 1.00 90.62 100 ARG A N 1
ATOM 766 C CA . ARG A 1 100 ? 7.572 11.849 -7.836 1.00 90.62 100 ARG A CA 1
ATOM 767 C C . ARG A 1 100 ? 7.556 10.682 -8.823 1.00 90.62 100 ARG A C 1
ATOM 769 O O . ARG A 1 100 ? 8.340 10.666 -9.763 1.00 90.62 100 ARG A O 1
ATOM 776 N N . ILE A 1 101 ? 6.668 9.704 -8.655 1.00 90.50 101 ILE A N 1
ATOM 777 C CA . ILE A 1 101 ? 6.548 8.607 -9.630 1.00 90.50 101 ILE A CA 1
ATOM 778 C C . ILE A 1 101 ? 6.058 9.125 -10.982 1.00 90.50 101 ILE A C 1
ATOM 780 O O . ILE A 1 101 ? 6.584 8.718 -12.016 1.00 90.50 101 ILE A O 1
ATOM 784 N N . LYS A 1 102 ? 5.070 10.028 -10.988 1.00 90.25 102 LYS A N 1
ATOM 785 C CA . LYS A 1 102 ? 4.544 10.619 -12.226 1.00 90.25 102 LYS A CA 1
ATOM 786 C C . LYS A 1 102 ? 5.608 11.425 -12.969 1.00 90.25 102 LYS A C 1
ATOM 788 O O . LYS A 1 102 ? 5.680 11.319 -14.185 1.00 90.25 102 LYS A O 1
ATOM 793 N N . SER A 1 103 ? 6.467 12.166 -12.267 1.00 89.69 103 SER A N 1
ATOM 794 C CA . SER A 1 103 ? 7.564 12.906 -12.908 1.00 89.69 103 SER A CA 1
ATOM 795 C C . SER A 1 103 ? 8.646 11.998 -13.496 1.00 89.69 103 SER A C 1
ATOM 797 O O . SER A 1 103 ? 9.397 12.431 -14.361 1.00 89.69 103 SER A O 1
ATOM 799 N N . LEU A 1 104 ? 8.732 10.744 -13.045 1.00 87.88 104 LEU A N 1
ATOM 800 C CA . LEU A 1 104 ? 9.715 9.774 -13.526 1.00 87.88 104 LEU A CA 1
ATOM 801 C C . LEU A 1 104 ? 9.219 8.952 -14.728 1.00 87.88 104 LEU A C 1
ATOM 803 O O . LEU A 1 104 ? 9.959 8.100 -15.203 1.00 87.88 104 LEU A O 1
ATOM 807 N N . SER A 1 105 ? 8.010 9.181 -15.261 1.00 69.81 105 SER A N 1
ATOM 808 C CA . SER A 1 105 ? 7.369 8.310 -16.269 1.00 69.81 105 SER A CA 1
ATOM 809 C C . SER A 1 105 ? 8.033 8.250 -17.660 1.00 69.81 105 SER A C 1
ATOM 811 O O . SER A 1 105 ? 7.465 7.657 -18.572 1.00 69.81 105 SER A O 1
ATOM 813 N N . GLY A 1 106 ? 9.223 8.824 -17.833 1.00 71.44 106 GLY A N 1
ATOM 814 C CA . GLY A 1 106 ? 10.075 8.692 -19.023 1.00 71.44 106 GLY A CA 1
ATOM 815 C C . GLY A 1 106 ? 11.574 8.651 -18.695 1.00 71.44 106 GLY A C 1
ATOM 816 O O . GLY A 1 106 ? 12.396 8.850 -19.583 1.00 71.44 106 GLY A O 1
ATOM 817 N N . VAL A 1 107 ? 11.919 8.446 -17.421 1.00 77.69 107 VAL A N 1
ATOM 818 C CA . VAL A 1 107 ? 13.290 8.437 -16.884 1.00 77.69 107 VAL A CA 1
ATOM 819 C C . VAL A 1 107 ? 13.788 6.984 -16.764 1.00 77.69 107 VAL A C 1
ATOM 821 O O . VAL A 1 107 ? 13.064 6.041 -17.091 1.00 77.69 107 VAL A O 1
ATOM 824 N N . ASP A 1 108 ? 15.031 6.786 -16.326 1.00 85.62 108 ASP A N 1
ATOM 825 C CA . ASP A 1 108 ? 15.650 5.476 -16.124 1.00 85.62 108 ASP A CA 1
ATOM 826 C C . ASP A 1 108 ? 14.762 4.503 -15.316 1.00 85.62 108 ASP A C 1
ATOM 828 O O . ASP A 1 108 ? 14.184 4.825 -14.271 1.00 85.62 108 ASP A O 1
ATOM 832 N N . ARG A 1 109 ? 14.687 3.256 -15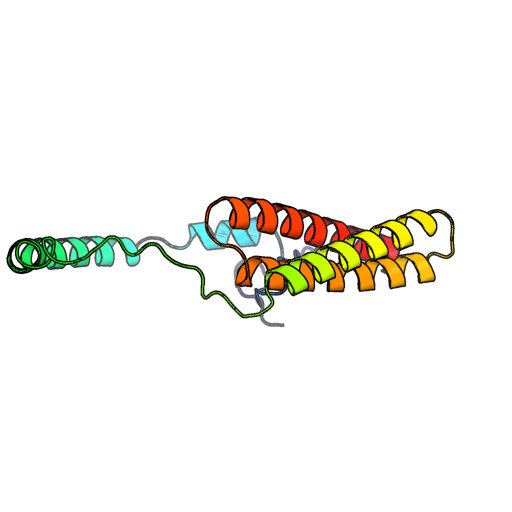.795 1.00 86.81 109 ARG A N 1
ATOM 833 C CA . ARG A 1 109 ? 13.881 2.175 -15.211 1.00 86.81 109 ARG A CA 1
ATOM 834 C C . ARG A 1 109 ? 14.295 1.881 -13.766 1.00 86.81 109 ARG A C 1
ATOM 836 O O . ARG A 1 109 ? 13.434 1.543 -12.949 1.00 86.81 109 ARG A O 1
ATOM 843 N N . SER A 1 110 ? 15.580 2.034 -13.439 1.00 89.56 110 SER A N 1
ATOM 844 C CA . SER A 1 110 ? 16.102 1.859 -12.077 1.00 89.56 110 SER A CA 1
ATOM 845 C C . SER A 1 110 ? 15.533 2.895 -11.100 1.00 89.56 110 SER A C 1
ATOM 847 O O . SER A 1 110 ? 15.097 2.556 -9.992 1.00 89.56 110 SER A O 1
ATOM 849 N N . GLU A 1 111 ? 15.451 4.157 -11.528 1.00 91.00 111 GLU A N 1
ATOM 850 C CA . GLU A 1 111 ? 14.893 5.244 -10.723 1.00 91.00 111 GLU A CA 1
ATOM 851 C C . GLU A 1 111 ? 13.389 5.076 -10.518 1.00 91.00 111 GLU A C 1
ATOM 853 O O . GLU A 1 111 ? 12.905 5.169 -9.386 1.00 91.00 111 GLU A O 1
ATOM 858 N N . ILE A 1 112 ? 12.654 4.733 -11.584 1.00 90.62 112 ILE A N 1
ATOM 859 C CA . ILE A 1 112 ? 11.221 4.417 -11.501 1.00 90.62 112 ILE A CA 1
ATOM 860 C C . ILE A 1 112 ? 10.993 3.252 -10.535 1.00 90.62 112 ILE A C 1
ATOM 862 O O . ILE A 1 112 ? 10.082 3.303 -9.706 1.00 90.62 112 ILE A O 1
ATOM 866 N N . CYS A 1 113 ? 11.816 2.203 -10.606 1.00 92.25 113 CYS A N 1
ATOM 867 C CA . CYS A 1 113 ? 11.715 1.061 -9.707 1.00 92.25 113 CYS A CA 1
ATOM 868 C C . CYS A 1 113 ? 11.928 1.464 -8.239 1.00 92.25 113 CYS A C 1
ATOM 870 O O . CYS A 1 113 ? 11.112 1.133 -7.372 1.00 92.25 113 CYS A O 1
ATOM 872 N N . THR A 1 114 ? 13.000 2.206 -7.960 1.00 93.25 114 THR A N 1
ATOM 873 C CA . THR A 1 114 ? 13.336 2.670 -6.608 1.00 93.25 114 THR A CA 1
ATOM 874 C C . THR A 1 114 ? 12.230 3.560 -6.046 1.00 93.25 114 THR A C 1
ATOM 876 O O . THR A 1 114 ? 11.772 3.346 -4.922 1.00 93.25 114 THR A O 1
ATOM 879 N N . ALA A 1 115 ? 11.722 4.494 -6.851 1.00 93.19 115 ALA A N 1
ATOM 880 C CA . ALA A 1 115 ? 10.600 5.341 -6.474 1.00 93.19 115 ALA A CA 1
ATOM 881 C C . ALA A 1 115 ? 9.317 4.526 -6.231 1.00 93.19 115 ALA A C 1
ATOM 883 O O . ALA A 1 115 ? 8.626 4.739 -5.239 1.00 93.19 115 ALA A O 1
ATOM 884 N N . THR A 1 116 ? 9.015 3.532 -7.067 1.00 92.00 116 THR A N 1
ATOM 885 C CA . THR A 1 116 ? 7.822 2.688 -6.878 1.00 92.00 116 THR A CA 1
ATOM 886 C C . THR A 1 116 ? 7.906 1.868 -5.581 1.00 92.00 116 THR A C 1
ATOM 888 O O . THR A 1 116 ? 6.916 1.752 -4.859 1.00 92.00 116 THR A O 1
ATOM 891 N N . ARG A 1 117 ? 9.092 1.356 -5.218 1.00 94.19 117 ARG A N 1
ATOM 892 C CA . ARG A 1 117 ? 9.315 0.654 -3.938 1.00 94.19 117 ARG A CA 1
ATOM 893 C C . ARG A 1 117 ? 9.134 1.566 -2.724 1.00 94.19 117 ARG A C 1
ATOM 895 O O . ARG A 1 117 ? 8.532 1.146 -1.740 1.00 94.19 117 ARG A O 1
ATOM 902 N N . LEU A 1 118 ? 9.631 2.800 -2.789 1.00 94.06 118 LEU A N 1
ATOM 903 C CA . LEU A 1 118 ? 9.460 3.783 -1.714 1.00 94.06 118 LEU A CA 1
ATOM 904 C C . LEU A 1 118 ? 7.990 4.200 -1.553 1.00 94.06 118 LEU A C 1
ATOM 906 O O . LEU A 1 118 ? 7.485 4.225 -0.436 1.00 94.06 118 LEU A O 1
ATOM 910 N N . TYR A 1 119 ? 7.277 4.430 -2.658 1.00 93.06 119 TYR A N 1
ATOM 911 C CA . TYR A 1 119 ? 5.835 4.694 -2.633 1.00 93.06 119 TYR A CA 1
ATOM 912 C C . TYR A 1 119 ? 5.046 3.570 -1.976 1.00 93.06 119 TYR A C 1
ATOM 914 O O . TYR A 1 119 ? 4.212 3.837 -1.118 1.00 93.06 119 TYR A O 1
ATOM 922 N N . PHE A 1 120 ? 5.351 2.315 -2.313 1.00 93.88 120 PHE A N 1
ATOM 923 C CA . PHE A 1 120 ? 4.718 1.164 -1.675 1.00 93.88 120 PHE A CA 1
ATOM 924 C C . PHE A 1 120 ? 4.850 1.210 -0.142 1.00 93.88 120 PHE A C 1
ATOM 926 O O . PHE A 1 120 ? 3.870 0.985 0.568 1.00 93.88 120 PHE A O 1
ATOM 933 N N . LEU A 1 121 ? 6.039 1.534 0.379 1.00 93.88 121 LEU A N 1
ATOM 934 C CA . LEU A 1 121 ? 6.263 1.639 1.824 1.00 93.88 121 LEU A CA 1
ATOM 935 C C . LEU A 1 121 ? 5.456 2.783 2.455 1.00 93.88 121 LEU A C 1
ATOM 937 O O . LEU 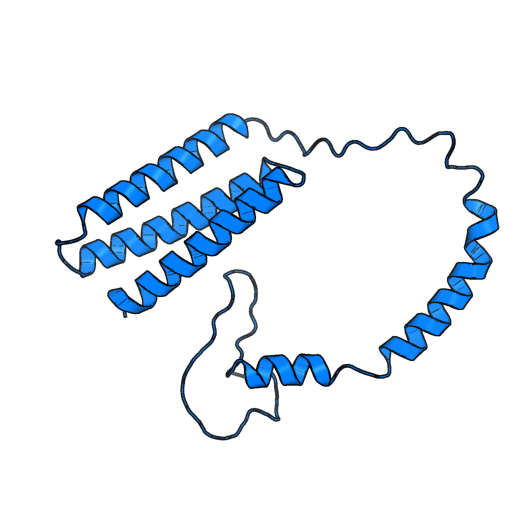A 1 121 ? 4.855 2.583 3.511 1.00 93.88 121 LEU A O 1
ATOM 941 N N . GLU A 1 122 ? 5.393 3.946 1.803 1.00 92.75 122 GLU A N 1
ATOM 942 C CA . GLU A 1 122 ? 4.607 5.090 2.287 1.00 92.75 122 GLU A CA 1
ATOM 943 C C . GLU A 1 122 ? 3.101 4.798 2.306 1.00 92.75 122 GLU A C 1
ATOM 945 O O . GLU A 1 122 ? 2.426 5.114 3.284 1.00 92.75 122 GLU A O 1
ATOM 950 N N . VAL A 1 123 ? 2.572 4.110 1.291 1.00 91.88 123 VAL A N 1
ATOM 951 C CA . VAL A 1 123 ? 1.162 3.685 1.250 1.00 91.88 123 VAL A CA 1
ATOM 952 C C . VAL A 1 123 ? 0.851 2.698 2.384 1.00 91.88 123 VAL A C 1
ATOM 954 O O . VAL A 1 123 ? -0.148 2.857 3.087 1.00 91.88 123 VAL A O 1
ATOM 957 N N . VAL A 1 124 ? 1.718 1.706 2.629 1.00 93.44 124 VAL A N 1
ATOM 958 C CA . VAL A 1 124 ? 1.541 0.743 3.736 1.00 93.44 124 VAL A CA 1
ATOM 959 C C . VAL A 1 124 ? 1.584 1.443 5.098 1.00 93.44 124 VAL A C 1
ATOM 961 O O . VAL A 1 124 ? 0.787 1.128 5.986 1.00 93.44 124 VAL A O 1
ATOM 964 N N . LYS A 1 125 ? 2.484 2.416 5.267 1.00 91.81 125 LYS A N 1
ATOM 965 C CA . LYS A 1 125 ? 2.568 3.238 6.478 1.00 91.81 125 LYS A CA 1
ATOM 966 C C . LYS A 1 125 ? 1.302 4.075 6.671 1.00 91.81 125 LYS A C 1
ATOM 968 O O . LYS A 1 125 ? 0.727 4.055 7.758 1.00 91.81 125 LYS A O 1
ATOM 973 N N . ALA A 1 126 ? 0.834 4.759 5.628 1.00 91.69 126 ALA A N 1
ATOM 974 C CA . ALA A 1 126 ? -0.381 5.570 5.672 1.00 91.69 126 ALA A CA 1
ATOM 975 C C . ALA A 1 126 ? -1.619 4.731 6.013 1.00 91.69 126 ALA A C 1
ATOM 977 O O . ALA A 1 126 ? -2.430 5.136 6.845 1.00 91.69 126 ALA A O 1
ATOM 978 N N . ARG A 1 127 ? -1.716 3.513 5.469 1.00 94.62 127 ARG A N 1
ATOM 979 C CA . ARG A 1 127 ? -2.756 2.543 5.833 1.00 94.62 127 ARG A CA 1
ATOM 980 C C . ARG A 1 127 ? -2.737 2.202 7.322 1.00 94.62 127 ARG A C 1
ATOM 982 O O . ARG A 1 127 ? -3.793 2.124 7.943 1.00 94.62 127 ARG A O 1
ATOM 989 N N . ALA A 1 128 ? -1.555 1.978 7.899 1.00 91.25 128 ALA A N 1
ATOM 990 C CA . ALA A 1 128 ? -1.427 1.679 9.324 1.00 91.25 128 ALA A CA 1
ATOM 991 C C . ALA A 1 128 ? -1.883 2.863 10.192 1.00 91.25 128 ALA A C 1
ATOM 993 O O . ALA A 1 128 ? -2.637 2.663 11.141 1.00 91.25 128 ALA A O 1
ATOM 994 N N . VAL A 1 129 ? -1.502 4.092 9.826 1.00 89.00 129 VAL A N 1
ATOM 995 C CA . VAL A 1 129 ? -1.976 5.315 10.497 1.00 89.00 129 VAL A CA 1
ATOM 996 C C . VAL A 1 129 ? -3.496 5.454 10.369 1.00 89.00 129 VAL A C 1
ATOM 998 O O . VAL A 1 129 ? -4.169 5.687 11.367 1.00 89.00 129 VAL A O 1
ATOM 1001 N N . MET A 1 130 ? -4.062 5.226 9.180 1.00 89.44 130 MET A N 1
ATOM 1002 C CA . MET A 1 130 ? -5.511 5.261 8.946 1.00 89.44 130 MET A CA 1
ATOM 1003 C C . MET A 1 130 ? -6.263 4.237 9.806 1.00 89.44 130 MET A C 1
ATOM 1005 O O . MET A 1 130 ? -7.304 4.549 10.381 1.00 89.44 130 MET A O 1
ATOM 1009 N N . ALA A 1 131 ? -5.715 3.026 9.936 1.00 89.00 131 ALA A N 1
ATOM 1010 C CA . ALA A 1 131 ? -6.301 1.963 10.747 1.00 89.00 131 ALA A CA 1
ATOM 1011 C C . ALA A 1 131 ? -6.320 2.290 12.247 1.00 89.00 131 ALA A C 1
ATOM 1013 O O . ALA A 1 131 ? -7.208 1.805 12.946 1.00 89.00 131 ALA A O 1
ATOM 1014 N N . LEU A 1 132 ? -5.340 3.068 12.718 1.00 87.31 132 LEU A N 1
ATOM 1015 C CA . LEU A 1 132 ? -5.206 3.487 14.113 1.00 87.31 132 LEU A CA 1
ATOM 1016 C C . LEU A 1 132 ? -6.016 4.749 14.433 1.00 87.31 132 LEU A C 1
ATOM 1018 O O . LEU A 1 132 ? -6.530 4.865 15.539 1.00 87.31 132 LEU A O 1
ATOM 1022 N N . CYS A 1 133 ? -6.110 5.687 13.487 1.00 87.19 133 CYS A N 1
ATOM 1023 C CA . CYS A 1 133 ? -6.628 7.033 13.738 1.00 87.19 133 CYS A CA 1
ATOM 1024 C C . CYS A 1 133 ? -8.078 7.274 13.304 1.00 87.19 133 CYS A C 1
ATOM 1026 O O . CYS A 1 133 ? -8.668 8.256 13.745 1.00 87.19 133 CYS A O 1
ATOM 1028 N N . LYS A 1 134 ? -8.666 6.421 12.455 1.00 86.75 134 LYS A N 1
ATOM 1029 C CA . LYS A 1 134 ? -10.096 6.488 12.105 1.00 86.75 134 LYS A CA 1
ATOM 1030 C C . LYS A 1 134 ? -10.874 5.317 12.707 1.00 86.75 134 LYS A C 1
ATOM 1032 O O . LYS A 1 134 ? -10.289 4.317 13.112 1.00 86.75 134 LYS A O 1
ATOM 1037 N N . SER A 1 135 ? -12.202 5.419 12.716 1.00 83.44 135 SER A N 1
ATOM 1038 C CA . SER A 1 135 ? -13.136 4.333 13.052 1.00 83.44 135 SER A CA 1
ATOM 1039 C C . SER A 1 135 ? -14.364 4.337 12.133 1.00 83.44 135 SER A C 1
ATOM 1041 O O . SER A 1 135 ? -14.576 5.258 11.343 1.00 83.44 135 SER A O 1
ATOM 1043 N N . GLY A 1 136 ? -15.167 3.273 12.206 1.00 84.75 136 GLY A N 1
ATOM 1044 C CA . GLY A 1 136 ? -16.434 3.163 11.480 1.00 84.75 136 GLY A CA 1
ATOM 1045 C C . GLY A 1 136 ? -16.297 2.925 9.971 1.00 84.75 136 GLY A C 1
ATOM 1046 O O . GLY A 1 136 ? -15.275 2.469 9.466 1.00 84.75 136 GLY A O 1
ATOM 1047 N N . THR A 1 137 ? -17.365 3.218 9.228 1.00 84.44 137 THR A N 1
ATOM 1048 C CA . THR A 1 137 ? -17.469 2.911 7.787 1.00 84.44 137 THR A CA 1
ATOM 1049 C C . THR A 1 137 ? -16.539 3.752 6.910 1.00 84.44 137 THR A C 1
ATOM 1051 O O . THR A 1 137 ? -16.165 3.326 5.817 1.00 84.44 137 THR A O 1
ATOM 1054 N N . GLU A 1 138 ? -16.151 4.941 7.374 1.00 84.62 138 GLU A N 1
ATOM 1055 C CA . GLU A 1 138 ? -15.201 5.807 6.678 1.00 84.62 138 GLU A CA 1
ATOM 1056 C C . GLU A 1 138 ? -13.792 5.212 6.682 1.00 84.62 138 GLU A C 1
ATOM 1058 O O . GLU A 1 138 ? -13.168 5.125 5.623 1.00 84.62 138 GLU A O 1
ATOM 1063 N N . ARG A 1 139 ? -13.340 4.714 7.842 1.00 87.88 139 ARG A N 1
ATOM 1064 C CA . ARG A 1 139 ? -12.082 3.967 7.963 1.00 87.88 139 ARG A CA 1
ATOM 1065 C C . ARG A 1 139 ? -12.042 2.813 6.966 1.00 87.88 139 ARG A C 1
ATOM 1067 O O . ARG A 1 139 ? -11.041 2.625 6.287 1.00 87.88 139 ARG A O 1
ATOM 1074 N N . GLU A 1 140 ? -13.146 2.090 6.820 1.00 86.50 140 GLU A N 1
ATOM 1075 C CA . GLU A 1 140 ? -13.182 0.852 6.034 1.00 86.50 140 GLU A CA 1
ATOM 1076 C C . GLU A 1 140 ? -13.074 1.155 4.546 1.00 86.50 140 GLU A C 1
ATOM 1078 O O . GLU A 1 140 ? -12.358 0.476 3.808 1.00 86.50 140 GLU A O 1
ATOM 1083 N N . ARG A 1 141 ? -13.738 2.232 4.119 1.00 90.69 141 ARG A N 1
ATOM 1084 C CA . ARG A 1 141 ? -13.620 2.761 2.764 1.00 90.69 141 ARG A CA 1
ATOM 1085 C C . ARG A 1 141 ? -12.188 3.204 2.463 1.00 90.69 141 ARG A C 1
ATOM 1087 O O . ARG A 1 141 ? -11.673 2.880 1.395 1.00 90.69 141 ARG A O 1
ATOM 1094 N N . ASP A 1 142 ? -11.555 3.932 3.378 1.00 87.00 142 ASP A N 1
ATOM 1095 C CA . ASP A 1 142 ? -10.202 4.457 3.174 1.00 87.00 142 ASP A CA 1
ATOM 1096 C C . ASP A 1 142 ? -9.140 3.352 3.206 1.00 87.00 142 ASP A C 1
ATOM 1098 O O . ASP A 1 142 ? -8.251 3.330 2.357 1.00 87.00 142 ASP A O 1
ATOM 1102 N N . LEU A 1 143 ? -9.267 2.376 4.108 1.00 87.69 143 LEU A N 1
ATOM 1103 C CA . LEU A 1 143 ? -8.421 1.182 4.114 1.00 87.69 143 LEU A CA 1
ATOM 1104 C C . LEU A 1 143 ? -8.557 0.389 2.812 1.00 87.69 143 LEU A C 1
ATOM 1106 O O . LEU A 1 143 ? -7.545 -0.039 2.263 1.00 87.69 143 LEU A O 1
ATOM 1110 N N . GLY A 1 144 ? -9.776 0.260 2.279 1.00 89.00 144 GLY A N 1
ATOM 1111 C CA . GLY A 1 144 ? -10.012 -0.381 0.987 1.00 89.00 144 GLY A CA 1
ATOM 1112 C C . GLY A 1 144 ? -9.308 0.328 -0.175 1.00 89.00 144 GLY A C 1
ATOM 1113 O O . GLY A 1 144 ? -8.768 -0.337 -1.056 1.00 89.00 144 GLY A O 1
ATOM 1114 N N . ARG A 1 145 ? -9.248 1.667 -0.167 1.00 90.12 145 ARG A N 1
ATOM 1115 C CA . ARG A 1 145 ? -8.479 2.437 -1.164 1.00 90.12 145 ARG A CA 1
ATOM 1116 C C . ARG A 1 145 ? -6.983 2.155 -1.053 1.00 90.12 145 ARG A C 1
ATOM 1118 O O . ARG A 1 145 ? -6.357 1.832 -2.057 1.00 90.12 145 ARG A O 1
ATOM 1125 N N . PHE A 1 146 ? -6.434 2.187 0.163 1.00 88.31 146 PHE A N 1
ATOM 1126 C CA . PHE A 1 146 ? -5.026 1.850 0.378 1.00 88.31 146 PHE A CA 1
ATOM 1127 C C . PHE A 1 146 ? -4.700 0.410 -0.034 1.00 88.31 146 PHE A C 1
ATOM 1129 O O . PHE A 1 146 ? -3.632 0.173 -0.587 1.00 88.31 146 PHE A O 1
ATOM 1136 N N . ASP A 1 147 ? -5.601 -0.551 0.188 1.00 89.75 147 ASP A N 1
ATOM 1137 C CA . ASP A 1 147 ? -5.400 -1.942 -0.238 1.00 89.75 147 ASP A CA 1
ATOM 1138 C C . ASP A 1 147 ? -5.298 -2.068 -1.770 1.00 89.75 147 ASP A C 1
ATOM 1140 O O . ASP A 1 147 ? -4.456 -2.816 -2.276 1.00 89.75 147 ASP A O 1
ATOM 1144 N N . VAL A 1 148 ? -6.095 -1.296 -2.516 1.00 92.88 148 VAL A N 1
ATOM 1145 C CA . VAL A 1 148 ? -5.990 -1.211 -3.983 1.00 92.88 148 VAL A CA 1
ATOM 1146 C C . VAL A 1 148 ? -4.658 -0.583 -4.404 1.00 92.88 148 VAL A C 1
ATOM 1148 O O . VAL A 1 148 ? -3.983 -1.132 -5.277 1.00 92.88 148 VAL A O 1
ATOM 1151 N N . ASP A 1 149 ? -4.237 0.508 -3.761 1.00 87.56 149 ASP A N 1
ATOM 1152 C CA . ASP A 1 149 ? -2.965 1.178 -4.068 1.00 87.56 149 ASP A CA 1
ATOM 1153 C C . ASP A 1 149 ? -1.753 0.277 -3.782 1.00 87.56 149 ASP A C 1
ATOM 1155 O O . ASP A 1 149 ? -0.812 0.218 -4.576 1.00 87.56 149 ASP A O 1
ATOM 1159 N N . VAL A 1 150 ? -1.789 -0.482 -2.681 1.00 90.06 150 VAL A N 1
ATOM 1160 C CA . VAL A 1 150 ? -0.769 -1.484 -2.327 1.00 90.06 150 VAL A CA 1
ATOM 1161 C C . VAL A 1 150 ? -0.685 -2.570 -3.397 1.00 90.06 150 VAL A C 1
ATOM 1163 O O . VAL A 1 150 ? 0.419 -2.918 -3.828 1.00 90.06 150 VAL A O 1
ATOM 1166 N N . ALA A 1 151 ? -1.828 -3.100 -3.841 1.00 90.69 151 ALA A N 1
ATOM 1167 C CA . ALA A 1 151 ? -1.869 -4.110 -4.893 1.00 90.69 151 ALA A CA 1
ATOM 1168 C C . ALA A 1 151 ? -1.299 -3.562 -6.211 1.00 90.69 151 ALA A C 1
ATOM 1170 O O . ALA A 1 151 ? -0.410 -4.182 -6.798 1.00 90.69 151 ALA A O 1
ATOM 1171 N N . HIS A 1 152 ? -1.727 -2.363 -6.617 1.00 89.88 152 HIS A N 1
ATOM 1172 C CA . HIS A 1 152 ? -1.261 -1.705 -7.836 1.00 89.88 152 HIS A CA 1
ATOM 1173 C C . HIS A 1 152 ? 0.247 -1.417 -7.807 1.00 89.88 152 HIS A C 1
ATOM 1175 O O . HIS A 1 152 ? 0.965 -1.724 -8.760 1.00 89.88 152 HIS A O 1
ATOM 1181 N N . ALA A 1 153 ? 0.763 -0.879 -6.698 1.00 88.06 153 ALA A N 1
ATOM 1182 C CA . ALA A 1 153 ? 2.191 -0.626 -6.535 1.00 88.06 153 ALA A CA 1
ATOM 1183 C C . ALA A 1 153 ? 3.007 -1.928 -6.564 1.00 88.06 153 ALA A C 1
ATOM 1185 O O . ALA A 1 153 ? 4.074 -1.974 -7.175 1.00 88.06 153 ALA A O 1
ATOM 1186 N N . ASN A 1 154 ? 2.506 -3.006 -5.956 1.00 89.44 154 ASN A N 1
ATOM 1187 C CA . ASN A 1 154 ? 3.175 -4.305 -5.979 1.00 89.44 154 ASN A CA 1
ATOM 1188 C C . ASN A 1 154 ? 3.212 -4.920 -7.390 1.00 89.44 154 ASN A C 1
ATOM 1190 O O . ASN A 1 154 ? 4.244 -5.461 -7.788 1.00 89.44 154 ASN A O 1
ATOM 1194 N N . GLU A 1 155 ? 2.133 -4.803 -8.166 1.00 91.38 155 GLU A N 1
ATOM 1195 C CA . GLU A 1 155 ? 2.113 -5.195 -9.583 1.00 91.38 155 GLU A CA 1
ATOM 1196 C C . GLU A 1 155 ? 3.086 -4.350 -10.419 1.00 91.38 155 GLU A C 1
ATOM 1198 O O . GLU A 1 155 ? 3.859 -4.897 -11.207 1.00 91.38 155 GLU A O 1
ATOM 1203 N N . ALA A 1 156 ? 3.130 -3.032 -10.198 1.00 87.25 156 ALA A N 1
ATOM 1204 C CA . ALA A 1 156 ? 4.071 -2.141 -10.874 1.00 87.25 156 ALA A CA 1
ATOM 1205 C C . ALA A 1 156 ? 5.536 -2.477 -10.544 1.00 87.25 156 ALA A C 1
ATOM 1207 O O . ALA A 1 156 ? 6.387 -2.451 -11.433 1.00 87.25 156 ALA A O 1
ATOM 1208 N N . ILE A 1 157 ? 5.836 -2.841 -9.292 1.00 88.56 157 ILE A N 1
ATOM 1209 C CA . ILE A 1 157 ? 7.155 -3.348 -8.893 1.00 88.56 157 ILE A CA 1
ATOM 1210 C C . ILE A 1 157 ? 7.452 -4.653 -9.629 1.00 88.56 157 ILE A C 1
ATOM 1212 O O . ILE A 1 157 ? 8.526 -4.782 -10.206 1.00 88.56 157 ILE A O 1
ATOM 1216 N N . ALA A 1 158 ? 6.518 -5.604 -9.656 1.00 90.69 158 ALA A N 1
ATOM 1217 C CA . ALA A 1 158 ? 6.729 -6.876 -10.341 1.00 90.69 158 ALA A CA 1
ATOM 1218 C C . ALA A 1 158 ? 6.991 -6.698 -11.847 1.00 90.69 158 ALA A C 1
ATOM 1220 O O . ALA A 1 158 ? 7.818 -7.412 -12.401 1.00 90.69 158 ALA A O 1
ATOM 1221 N N . ALA A 1 159 ? 6.337 -5.731 -12.494 1.00 87.19 159 ALA A N 1
ATOM 1222 C CA . ALA A 1 159 ? 6.519 -5.455 -13.918 1.00 87.19 159 ALA A CA 1
ATOM 1223 C C . ALA A 1 159 ? 7.808 -4.676 -14.241 1.00 87.19 159 ALA A C 1
ATOM 1225 O O . ALA A 1 159 ? 8.386 -4.852 -15.311 1.00 87.19 159 ALA A O 1
ATOM 1226 N N . ARG A 1 160 ? 8.242 -3.769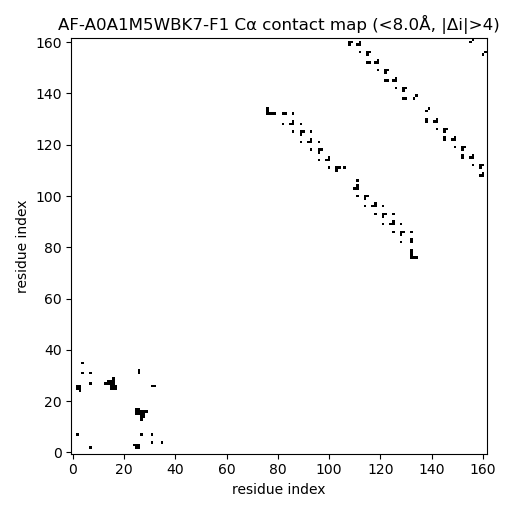 -13.355 1.00 80.62 160 ARG A N 1
ATOM 1227 C CA . ARG A 1 160 ? 9.316 -2.801 -13.654 1.00 80.62 160 ARG A CA 1
ATOM 1228 C C . ARG A 1 160 ? 10.643 -3.119 -12.968 1.00 80.62 160 ARG A C 1
ATOM 1230 O O . ARG A 1 160 ? 11.680 -2.728 -13.493 1.00 80.62 160 ARG A O 1
ATOM 1237 N N . CYS A 1 161 ? 10.623 -3.800 -11.824 1.00 85.56 161 CYS A N 1
ATOM 1238 C CA . CYS A 1 161 ? 11.791 -4.028 -10.964 1.00 85.56 161 CYS A CA 1
ATOM 1239 C C . CYS A 1 161 ? 12.355 -5.452 -10.988 1.00 85.56 161 CYS A C 1
ATOM 1241 O O . CYS A 1 161 ? 13.383 -5.690 -10.348 1.00 85.56 161 CYS A O 1
ATOM 1243 N N . LEU A 1 162 ? 11.635 -6.390 -11.600 1.00 74.81 162 LEU A N 1
ATOM 1244 C CA . LEU A 1 162 ? 12.066 -7.765 -11.843 1.00 74.81 162 LEU A CA 1
ATOM 1245 C C . LEU A 1 162 ? 12.375 -7.922 -13.336 1.00 74.81 162 LEU A C 1
ATOM 1247 O O . LEU A 1 162 ? 13.222 -8.785 -13.635 1.00 74.81 162 LEU A O 1
#

Radius of gyration: 23.58 Å; Cα contacts (8 Å, |Δi|>4): 97; chains: 1; bounding box: 49×48×54 Å

pLDDT: mean 70.24, std 19.58, range [39.81, 94.75]